Protein AF-A0A921I5A2-F1 (afdb_monomer_lite)

pLDDT: mean 84.27, std 9.44, range [47.28, 95.44]

Organism: NCBI:txid371601

Secondary structure (DSSP, 8-state):
-------PPPGGG--HHHHHHHHHSPPTT--------SS--SSHHHHHHHHHHHT-

Radius of gyration: 14.31 Å; chains: 1; bounding box: 32×24×42 Å

Sequence (56 aa):
MKINKLRLVPKAELTPELEVYYNYTCQEGDYIKTCTVPSPKLDETDLEREKKMLKI

Foldseek 3Di:
DDDDDDDDDDPVRDDPQRVLVVVLDDDVPDDDDDDDDPPDPPDSVVSVVVVVVVVD

Structure (mmCIF, N/CA/C/O backbone):
data_AF-A0A921I5A2-F1
#
_entry.id   AF-A0A921I5A2-F1
#
loop_
_atom_site.group_PDB
_atom_site.id
_atom_site.type_symbol
_atom_site.label_atom_id
_atom_site.label_alt_id
_atom_site.label_comp_id
_atom_site.label_asym_id
_atom_site.label_entity_id
_atom_site.label_seq_id
_atom_site.pdbx_PDB_ins_code
_atom_site.Cartn_x
_atom_site.Cartn_y
_atom_site.Cartn_z
_atom_site.occupancy
_atom_site.B_iso_or_equiv
_atom_site.auth_seq_id
_atom_site.auth_comp_id
_atom_site.auth_asym_id
_atom_site.auth_atom_id
_atom_site.pdbx_PDB_model_num
ATOM 1 N N . MET A 1 1 ? 3.168 -17.061 26.957 1.00 47.28 1 MET A N 1
ATOM 2 C CA . MET A 1 1 ? 3.046 -16.261 25.718 1.00 47.28 1 MET A CA 1
ATOM 3 C C . MET A 1 1 ? 1.650 -15.659 25.675 1.00 47.28 1 MET A C 1
ATOM 5 O O . MET A 1 1 ? 0.691 -16.414 25.752 1.00 47.28 1 MET A O 1
ATOM 9 N N . LYS A 1 2 ? 1.512 -14.327 25.638 1.00 59.47 2 LYS A N 1
ATOM 10 C CA . LYS A 1 2 ? 0.206 -13.686 25.416 1.00 59.47 2 LYS A CA 1
ATOM 11 C C . LYS A 1 2 ? -0.089 -13.778 23.921 1.00 59.47 2 LYS A C 1
ATOM 13 O O . LYS A 1 2 ? 0.650 -13.210 23.127 1.00 59.47 2 LYS A O 1
ATOM 18 N N . ILE A 1 3 ? -1.112 -14.538 23.544 1.00 63.31 3 ILE A N 1
ATOM 19 C CA . ILE A 1 3 ? -1.594 -14.562 22.163 1.00 63.31 3 ILE A CA 1
ATOM 20 C C . ILE A 1 3 ? -2.307 -13.227 21.953 1.00 63.31 3 ILE A C 1
ATOM 22 O O . ILE A 1 3 ? -3.345 -12.978 22.569 1.00 63.31 3 ILE A O 1
ATOM 26 N N . ASN A 1 4 ? -1.723 -12.341 21.147 1.00 71.75 4 ASN A N 1
ATOM 27 C CA . ASN A 1 4 ? -2.404 -11.124 20.723 1.00 71.75 4 ASN A CA 1
ATOM 28 C C . ASN A 1 4 ? -3.689 -11.544 19.999 1.00 71.75 4 ASN A C 1
ATOM 30 O O . ASN A 1 4 ? -3.641 -12.296 19.027 1.00 71.75 4 ASN A O 1
ATOM 34 N N . LYS A 1 5 ? -4.846 -11.108 20.509 1.00 75.19 5 LYS A N 1
ATOM 35 C CA . LYS A 1 5 ? -6.136 -11.354 19.860 1.00 75.19 5 LYS A CA 1
ATOM 36 C C . LYS A 1 5 ? -6.122 -10.649 18.504 1.00 75.19 5 LYS A C 1
ATOM 38 O O . LYS A 1 5 ? -6.114 -9.423 18.455 1.00 75.19 5 LYS A O 1
ATOM 43 N N . LEU A 1 6 ? -6.127 -11.422 17.421 1.00 79.12 6 LEU A N 1
ATOM 44 C CA . LEU A 1 6 ? -6.410 -10.904 16.087 1.00 79.12 6 LEU A CA 1
ATOM 45 C C . LEU A 1 6 ? -7.866 -10.418 16.076 1.00 79.12 6 LEU A C 1
ATOM 47 O O . LEU A 1 6 ? -8.775 -11.165 16.442 1.00 79.12 6 LEU A O 1
ATOM 51 N N . ARG A 1 7 ? -8.081 -9.154 15.705 1.00 86.06 7 ARG A N 1
ATOM 52 C CA . ARG A 1 7 ? -9.407 -8.542 15.561 1.00 86.06 7 ARG A CA 1
ATOM 53 C C . ARG A 1 7 ? -9.575 -8.091 14.116 1.00 86.06 7 ARG A C 1
ATOM 55 O O . ARG A 1 7 ? -8.704 -7.414 13.582 1.00 86.06 7 ARG A O 1
ATOM 62 N N . LEU A 1 8 ? -10.715 -8.431 13.522 1.00 87.94 8 LEU A N 1
ATOM 63 C CA . LEU A 1 8 ? -11.155 -7.832 12.267 1.00 87.94 8 LEU A CA 1
ATOM 64 C C . LEU A 1 8 ? -11.690 -6.426 12.553 1.00 87.94 8 LEU A C 1
ATOM 66 O O . LEU A 1 8 ? -12.510 -6.247 13.456 1.00 87.94 8 LEU A O 1
ATOM 70 N N . 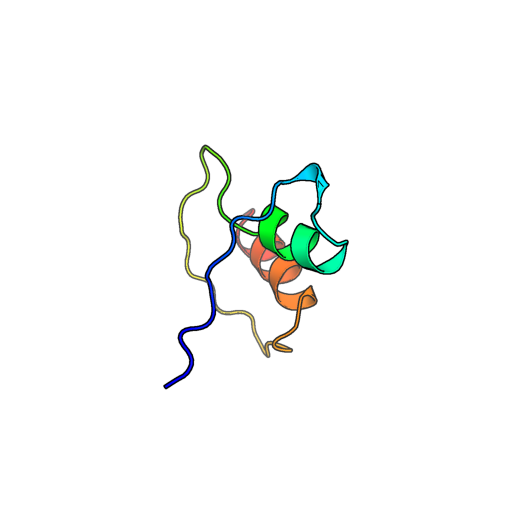VAL A 1 9 ? -11.203 -5.441 11.804 1.00 88.69 9 VAL A N 1
ATOM 71 C CA . VAL A 1 9 ? -11.636 -4.043 11.903 1.00 88.69 9 VAL A CA 1
ATOM 72 C C . VAL A 1 9 ? -12.553 -3.747 10.713 1.00 88.69 9 VAL A C 1
ATOM 74 O O . VAL A 1 9 ? -12.115 -3.904 9.571 1.00 88.69 9 VAL A O 1
ATOM 77 N N . PRO A 1 10 ? -13.825 -3.371 10.936 1.00 92.12 10 PRO A N 1
ATOM 78 C CA . PRO A 1 10 ? -14.713 -2.937 9.862 1.00 92.12 10 PRO A CA 1
ATOM 79 C C . PRO A 1 10 ? -14.169 -1.695 9.149 1.00 92.12 10 PRO A C 1
ATOM 81 O O . PRO A 1 10 ? -13.576 -0.829 9.785 1.00 92.12 10 PRO A O 1
ATOM 84 N N . LYS A 1 11 ? -14.440 -1.551 7.844 1.00 88.50 11 LYS A N 1
ATOM 85 C CA . LYS A 1 11 ? -13.961 -0.402 7.048 1.00 88.50 11 LYS A CA 1
ATOM 86 C C . LYS A 1 11 ? -14.366 0.958 7.642 1.00 88.50 11 LYS A C 1
ATOM 88 O O . LYS A 1 11 ? -13.592 1.902 7.587 1.00 88.50 11 LYS A O 1
ATOM 93 N N . ALA A 1 12 ? -15.556 1.042 8.238 1.00 93.69 12 ALA A N 1
ATOM 94 C CA . ALA A 1 12 ? -16.064 2.258 8.878 1.00 93.69 12 ALA A CA 1
ATOM 95 C C . ALA A 1 12 ? -15.310 2.656 10.165 1.00 93.69 12 ALA A C 1
ATOM 97 O O . ALA A 1 12 ? -15.469 3.776 10.636 1.00 93.69 12 ALA A O 1
ATOM 98 N N . GLU A 1 13 ? -14.517 1.747 10.738 1.00 95.44 13 GLU A N 1
ATOM 99 C CA . GLU A 1 13 ? -13.726 1.965 11.957 1.00 95.44 13 GLU A CA 1
ATOM 100 C C . GLU A 1 13 ? -12.234 2.189 11.657 1.00 95.44 13 GLU A C 1
ATOM 102 O O . GLU A 1 13 ? -11.424 2.241 12.585 1.00 95.44 13 GLU A O 1
ATOM 107 N N . LEU A 1 14 ? -11.838 2.286 10.382 1.00 92.69 14 LEU A N 1
ATOM 108 C CA . LEU A 1 14 ? -10.442 2.533 10.029 1.00 92.69 14 LEU A CA 1
ATOM 109 C C . LEU A 1 14 ? -10.031 3.944 10.452 1.00 92.69 14 LEU A C 1
ATOM 111 O O . LEU A 1 14 ? -10.731 4.921 10.186 1.00 92.69 14 LEU A O 1
ATOM 115 N N . THR A 1 15 ? -8.872 4.046 11.102 1.00 94.12 15 THR A N 1
ATOM 116 C CA . THR A 1 15 ? -8.215 5.340 11.300 1.00 94.12 15 THR A CA 1
ATOM 117 C C . THR A 1 15 ? -7.655 5.836 9.964 1.00 94.12 15 THR A C 1
ATOM 119 O O . THR A 1 15 ? -7.430 5.019 9.063 1.00 94.12 15 THR A O 1
ATOM 122 N N . PRO A 1 16 ? -7.369 7.143 9.830 1.00 91.81 16 PRO A N 1
ATOM 123 C CA . PRO A 1 16 ? -6.730 7.673 8.631 1.00 91.81 16 PRO A CA 1
ATOM 124 C C . PRO A 1 16 ? -5.430 6.944 8.264 1.00 91.81 16 PRO A C 1
ATOM 126 O O . PRO A 1 16 ? -5.197 6.693 7.086 1.00 91.81 16 PRO A O 1
ATOM 129 N N . GLU A 1 17 ? -4.616 6.527 9.246 1.00 88.56 17 GLU A N 1
ATOM 130 C CA . GLU A 1 17 ? -3.394 5.765 8.949 1.00 88.56 17 GLU A CA 1
ATOM 131 C C . GLU A 1 17 ? -3.716 4.381 8.365 1.00 88.56 17 GLU A C 1
ATOM 133 O O . GLU A 1 17 ? -3.126 3.965 7.371 1.00 88.56 17 GLU A O 1
ATOM 138 N N . LEU A 1 18 ? -4.683 3.659 8.947 1.00 89.25 18 LEU A N 1
ATOM 139 C CA . LEU A 1 18 ? -5.078 2.330 8.463 1.00 89.25 18 LEU A CA 1
ATOM 140 C C . LEU A 1 18 ? -5.729 2.381 7.078 1.00 89.25 18 LEU A C 1
ATOM 142 O O . LEU A 1 18 ? -5.600 1.432 6.300 1.00 89.25 18 LEU A O 1
ATOM 146 N N . GLU A 1 19 ? -6.415 3.476 6.763 1.00 89.94 19 GLU A N 1
ATOM 147 C CA . GLU A 1 19 ? -7.037 3.685 5.462 1.00 89.94 19 GLU A CA 1
ATOM 148 C C . GLU A 1 19 ? -6.000 3.746 4.330 1.00 89.94 19 GLU A C 1
ATOM 150 O O . GLU A 1 19 ? -6.255 3.202 3.253 1.00 89.94 19 GLU A O 1
ATOM 155 N N . VAL A 1 20 ? -4.804 4.301 4.571 1.00 89.06 20 VAL A N 1
ATOM 156 C CA . VAL A 1 20 ? -3.711 4.304 3.581 1.00 89.06 20 VAL A CA 1
ATOM 157 C C . VAL A 1 20 ? -3.303 2.877 3.220 1.00 89.06 20 VAL A C 1
ATOM 159 O O . VAL A 1 20 ? -3.239 2.533 2.038 1.00 89.06 20 VAL A O 1
ATOM 162 N N . TYR A 1 21 ? -3.102 2.013 4.219 1.00 88.50 21 TYR A N 1
ATOM 163 C CA . TYR A 1 21 ? -2.754 0.609 3.987 1.00 88.50 21 TYR A CA 1
ATOM 164 C C . TYR A 1 21 ? -3.889 -0.151 3.305 1.00 88.50 21 TYR A C 1
ATOM 166 O O . TYR A 1 21 ? -3.647 -0.858 2.329 1.00 88.50 21 TYR A O 1
ATOM 174 N N . TYR A 1 22 ? -5.130 0.027 3.763 1.00 88.19 22 TYR A N 1
ATOM 175 C CA . TYR A 1 22 ? -6.298 -0.605 3.147 1.00 88.19 22 TYR A CA 1
ATOM 176 C C . TYR A 1 22 ? -6.437 -0.215 1.669 1.00 88.19 22 TYR A C 1
ATOM 178 O O . TYR A 1 22 ? -6.611 -1.073 0.805 1.00 88.19 22 TYR A O 1
ATOM 186 N N . ASN A 1 23 ? -6.292 1.071 1.351 1.00 85.81 23 ASN A N 1
ATOM 187 C CA . ASN A 1 23 ? -6.348 1.560 -0.023 1.00 85.81 23 ASN A CA 1
ATOM 188 C C . ASN A 1 23 ? -5.126 1.154 -0.844 1.00 85.81 23 ASN A C 1
ATOM 190 O O . ASN A 1 23 ? -5.211 1.125 -2.072 1.00 85.81 23 ASN A O 1
ATOM 194 N N . TYR A 1 24 ? -3.991 0.872 -0.205 1.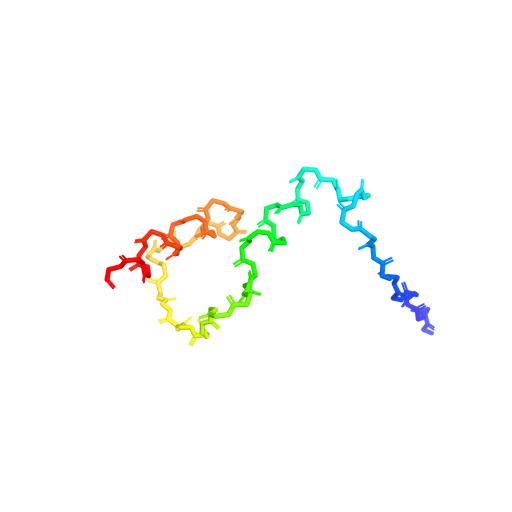00 86.06 24 TYR A N 1
ATOM 195 C CA . TYR A 1 24 ? -2.805 0.364 -0.875 1.00 86.06 24 TYR A CA 1
ATOM 196 C C . TYR A 1 24 ? -2.961 -1.109 -1.275 1.00 86.06 24 TYR A C 1
ATOM 198 O O . TYR A 1 24 ? -2.624 -1.446 -2.411 1.00 86.06 24 TYR A O 1
ATOM 206 N N . THR A 1 25 ? -3.506 -1.950 -0.387 1.00 82.94 25 THR A N 1
ATOM 207 C CA . THR A 1 25 ? -3.709 -3.388 -0.632 1.00 82.94 25 THR A CA 1
ATOM 208 C C . THR A 1 25 ? -4.588 -3.678 -1.854 1.00 82.94 25 THR A C 1
ATOM 210 O O . THR A 1 25 ? -5.409 -2.850 -2.247 1.00 82.94 25 THR A O 1
ATOM 213 N N . CYS A 1 26 ? -4.398 -4.860 -2.454 1.00 75.44 26 CYS A N 1
ATOM 214 C CA . CYS A 1 26 ? -5.093 -5.291 -3.668 1.00 75.44 26 CYS A CA 1
ATOM 215 C C . CYS A 1 26 ? -6.619 -5.198 -3.522 1.00 75.44 26 CYS A C 1
ATOM 217 O O . CYS A 1 26 ? -7.207 -5.866 -2.668 1.00 75.44 26 CYS A O 1
ATOM 219 N N . GLN A 1 27 ? -7.252 -4.404 -4.385 1.00 73.81 27 GLN A N 1
ATOM 220 C CA . GLN A 1 27 ? -8.698 -4.426 -4.582 1.00 73.81 27 GLN A CA 1
ATOM 221 C C . GLN A 1 27 ? -9.080 -5.476 -5.629 1.00 73.81 27 GLN A C 1
ATOM 223 O O . GLN A 1 27 ? -8.230 -6.114 -6.251 1.00 73.81 27 GLN A O 1
ATOM 228 N N . GLU A 1 28 ? -10.379 -5.700 -5.800 1.00 81.62 28 GLU A N 1
ATOM 229 C CA . GLU A 1 28 ? -10.880 -6.653 -6.785 1.00 81.62 28 GLU A CA 1
ATOM 230 C C . GLU A 1 28 ? -10.386 -6.277 -8.195 1.00 81.62 28 GLU A C 1
ATOM 232 O O . GLU A 1 28 ? -10.639 -5.176 -8.679 1.00 81.62 28 GLU A O 1
ATOM 237 N N . GLY A 1 29 ? -9.639 -7.184 -8.833 1.00 78.94 29 GLY A N 1
ATOM 238 C CA . GLY A 1 29 ? -9.015 -6.964 -10.144 1.00 78.94 29 GLY A CA 1
ATOM 239 C C . GLY A 1 29 ? -7.540 -6.538 -10.111 1.00 78.94 29 GLY A C 1
ATOM 240 O O . GLY A 1 29 ? -6.886 -6.591 -11.154 1.00 78.94 29 GLY A O 1
ATOM 241 N N . ASP A 1 30 ? -6.987 -6.191 -8.946 1.00 80.12 30 ASP A N 1
ATOM 242 C CA . ASP A 1 30 ? -5.548 -5.956 -8.797 1.00 80.12 30 ASP A CA 1
ATOM 243 C C . ASP A 1 30 ? -4.765 -7.281 -8.822 1.00 80.12 30 ASP A C 1
ATOM 245 O O . ASP A 1 30 ? -5.214 -8.316 -8.326 1.00 80.12 30 ASP A O 1
ATOM 249 N N . TYR A 1 31 ? -3.545 -7.242 -9.357 1.00 83.50 31 TYR A N 1
ATOM 250 C CA . TYR A 1 31 ? -2.584 -8.345 -9.298 1.00 83.50 31 TYR A CA 1
ATOM 251 C C . TYR A 1 31 ? -1.351 -7.930 -8.486 1.00 83.50 31 TYR A C 1
ATOM 253 O O . TYR A 1 31 ? -0.979 -6.756 -8.424 1.00 83.50 31 TYR A O 1
ATOM 261 N N . ILE A 1 32 ? -0.678 -8.908 -7.880 1.00 83.75 32 ILE A N 1
ATOM 262 C CA . ILE A 1 32 ? 0.564 -8.662 -7.145 1.00 83.75 32 ILE A CA 1
ATOM 263 C C . ILE A 1 32 ? 1.690 -8.429 -8.158 1.00 83.75 32 ILE A C 1
ATOM 265 O O . ILE A 1 32 ? 2.017 -9.314 -8.948 1.00 83.75 32 ILE A O 1
ATOM 269 N N . LYS A 1 33 ? 2.299 -7.241 -8.121 1.00 81.81 33 LYS A N 1
ATOM 270 C CA . LYS A 1 33 ? 3.536 -6.912 -8.841 1.00 81.81 33 LYS A CA 1
ATOM 271 C C . LYS A 1 33 ? 4.647 -6.626 -7.843 1.00 81.81 33 LYS A C 1
ATOM 273 O O . LYS A 1 33 ? 4.407 -6.068 -6.778 1.00 81.81 33 LYS A O 1
ATOM 278 N N . THR A 1 34 ? 5.869 -6.971 -8.225 1.00 84.75 34 THR A N 1
ATOM 279 C CA . THR A 1 34 ? 7.075 -6.588 -7.496 1.00 84.75 34 THR A CA 1
ATOM 280 C C . THR A 1 34 ? 7.728 -5.396 -8.188 1.00 84.75 34 THR A C 1
ATOM 282 O O . THR A 1 34 ? 7.913 -5.385 -9.405 1.00 84.75 34 THR A O 1
ATOM 285 N N . CYS A 1 35 ? 8.082 -4.375 -7.415 1.00 82.38 35 CYS A N 1
ATOM 286 C CA . CYS A 1 35 ? 8.917 -3.268 -7.864 1.00 82.38 35 CYS A CA 1
ATOM 287 C C . CYS A 1 35 ? 9.900 -2.887 -6.761 1.00 82.38 35 CYS A C 1
ATOM 289 O O . CYS A 1 35 ? 9.604 -3.040 -5.579 1.00 82.38 35 CYS A O 1
ATOM 291 N N . THR A 1 36 ? 11.062 -2.367 -7.146 1.00 87.88 36 THR A N 1
ATOM 292 C CA . THR A 1 36 ? 12.047 -1.847 -6.195 1.00 87.88 36 THR A CA 1
ATOM 293 C C . THR A 1 36 ? 11.945 -0.331 -6.168 1.00 87.88 36 THR A C 1
ATOM 295 O O . THR A 1 36 ? 12.265 0.321 -7.163 1.00 87.88 36 THR A O 1
ATOM 298 N N . VAL A 1 37 ? 11.536 0.241 -5.034 1.00 87.56 37 VAL A N 1
ATOM 299 C CA . VAL A 1 37 ? 11.599 1.692 -4.823 1.00 87.56 37 VAL A CA 1
ATOM 300 C C . VAL A 1 37 ? 13.059 2.093 -4.599 1.00 87.56 37 VAL A C 1
ATOM 302 O O . VAL A 1 37 ? 13.692 1.582 -3.674 1.00 87.56 37 VAL A O 1
ATOM 305 N N . PRO A 1 38 ? 13.635 3.008 -5.398 1.00 89.56 38 PRO A N 1
ATOM 306 C CA . PRO A 1 38 ? 14.981 3.505 -5.150 1.00 89.56 38 PRO A CA 1
ATOM 307 C C .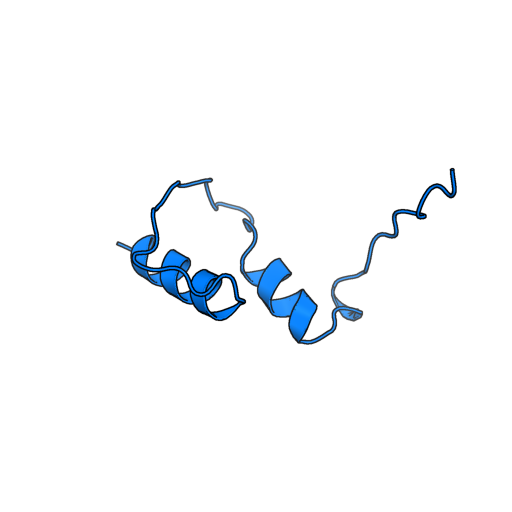 PRO A 1 38 ? 15.011 4.323 -3.858 1.00 89.56 38 PRO A C 1
ATOM 309 O O . PRO A 1 38 ? 14.255 5.292 -3.742 1.00 89.56 38 PRO A O 1
ATOM 312 N N . SER A 1 39 ? 15.907 3.962 -2.935 1.00 91.94 39 SER A N 1
ATOM 313 C CA . SER A 1 39 ? 16.080 4.626 -1.634 1.00 91.94 39 SER A CA 1
ATOM 314 C C . SER A 1 39 ? 14.759 4.742 -0.853 1.00 91.94 39 SER A C 1
ATOM 316 O O . SER A 1 39 ? 14.258 5.857 -0.688 1.00 91.94 39 SER A O 1
ATOM 318 N N . PRO A 1 40 ? 14.172 3.610 -0.413 1.00 91.50 40 PRO A N 1
ATOM 319 C CA . PRO A 1 40 ? 12.909 3.626 0.313 1.00 91.50 40 PRO A CA 1
ATOM 320 C C . PRO A 1 40 ? 13.079 4.349 1.649 1.00 91.50 40 PRO A C 1
ATOM 322 O O . PRO A 1 40 ? 14.103 4.204 2.326 1.00 91.50 40 PRO A O 1
ATOM 325 N N . LYS A 1 41 ? 12.070 5.128 2.021 1.00 92.25 41 LYS A N 1
ATOM 326 C CA . LYS A 1 41 ? 11.980 5.779 3.332 1.00 92.25 41 LYS A CA 1
ATOM 327 C C . LYS A 1 41 ? 11.424 4.848 4.407 1.00 92.25 41 LYS A C 1
ATOM 329 O O . LYS A 1 41 ? 11.602 5.129 5.587 1.00 92.25 41 LYS A O 1
ATOM 334 N N . LEU A 1 42 ? 10.825 3.728 3.995 1.00 89.25 42 LEU A N 1
ATOM 335 C CA . LEU A 1 42 ? 10.146 2.747 4.840 1.00 89.25 42 LEU A CA 1
ATOM 336 C C . LEU A 1 42 ? 8.977 3.365 5.621 1.00 89.25 42 LEU A C 1
ATOM 338 O O . LEU A 1 42 ? 8.720 3.000 6.767 1.00 89.25 42 LEU A O 1
ATOM 342 N N . ASP A 1 43 ? 8.274 4.297 4.979 1.00 90.12 43 ASP A N 1
ATOM 343 C CA . ASP A 1 43 ? 7.070 4.947 5.489 1.00 90.12 43 ASP A CA 1
ATOM 344 C C . ASP A 1 43 ? 5.921 4.866 4.463 1.00 90.12 43 ASP A C 1
ATOM 346 O O . ASP A 1 43 ? 6.069 4.350 3.353 1.00 90.12 43 ASP A O 1
ATOM 350 N N . GLU A 1 44 ? 4.749 5.375 4.834 1.00 88.19 44 GLU A N 1
ATOM 351 C CA . GLU A 1 44 ? 3.544 5.369 3.995 1.00 88.19 44 GLU A CA 1
ATOM 352 C C . GLU A 1 44 ? 3.699 6.121 2.661 1.00 88.19 44 GLU A C 1
ATOM 354 O O . GLU A 1 44 ? 2.956 5.857 1.714 1.00 88.19 44 GLU A O 1
ATOM 359 N N . THR A 1 45 ? 4.695 7.005 2.530 1.00 89.69 45 THR A N 1
ATOM 360 C CA . THR A 1 45 ? 4.946 7.730 1.277 1.00 89.69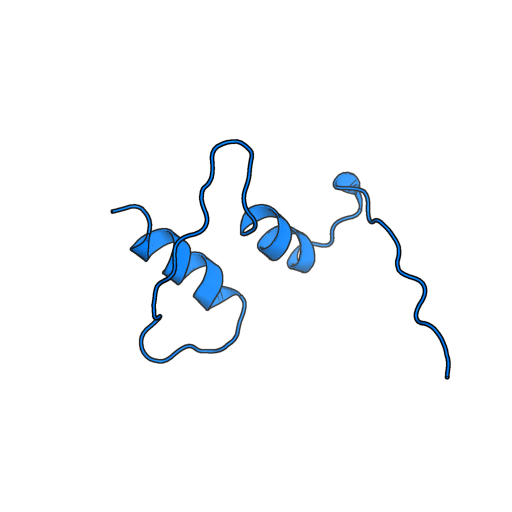 45 THR A CA 1
ATOM 361 C C . THR A 1 45 ? 5.516 6.823 0.187 1.00 89.69 45 THR A C 1
ATOM 363 O O . THR A 1 45 ? 5.304 7.083 -1.004 1.00 89.69 45 THR A O 1
ATOM 366 N N . ASP A 1 46 ? 6.180 5.724 0.563 1.00 90.56 46 ASP A N 1
ATOM 367 C CA . ASP A 1 46 ? 6.661 4.729 -0.397 1.00 90.56 46 ASP A CA 1
ATOM 368 C C . ASP A 1 46 ? 5.497 3.987 -1.069 1.00 90.56 46 ASP A C 1
ATOM 370 O O . ASP A 1 46 ? 5.562 3.734 -2.271 1.00 90.56 46 ASP A O 1
ATOM 374 N N . LEU A 1 47 ? 4.389 3.748 -0.356 1.00 89.19 47 LEU A N 1
ATOM 375 C CA . LEU A 1 47 ? 3.198 3.068 -0.888 1.00 89.19 47 LEU A CA 1
ATOM 376 C C . LEU A 1 47 ? 2.608 3.810 -2.097 1.00 89.19 47 LEU A C 1
ATOM 378 O O . LEU A 1 47 ? 2.278 3.217 -3.130 1.00 89.19 47 LEU A O 1
ATOM 382 N N . GLU A 1 48 ? 2.503 5.137 -2.007 1.00 87.00 48 GLU A N 1
ATOM 383 C CA . GLU A 1 48 ? 2.045 5.958 -3.130 1.00 87.00 48 GLU A CA 1
ATOM 384 C C . GLU A 1 48 ? 3.032 5.948 -4.298 1.00 87.00 48 GLU A C 1
ATOM 386 O O . GLU A 1 48 ? 2.634 5.977 -5.470 1.00 87.00 48 GLU 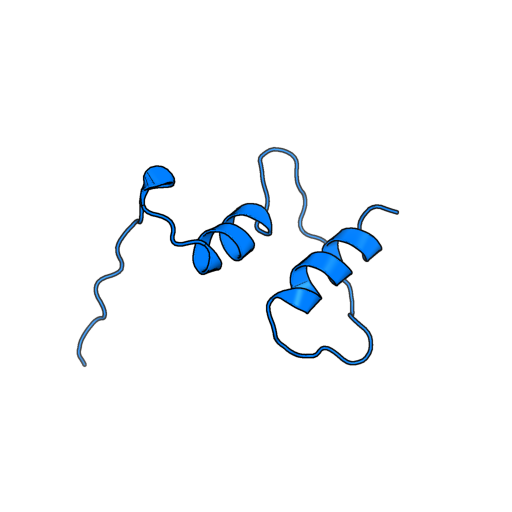A O 1
ATOM 391 N N . ARG A 1 49 ? 4.331 5.943 -3.987 1.00 90.19 49 ARG A N 1
ATOM 392 C CA . ARG A 1 49 ? 5.400 5.973 -4.982 1.00 90.19 49 ARG A CA 1
ATOM 393 C C . ARG A 1 49 ? 5.444 4.669 -5.771 1.00 90.19 49 ARG A C 1
ATOM 395 O O . ARG A 1 49 ? 5.503 4.724 -6.998 1.00 90.19 49 ARG A O 1
ATOM 402 N N . GLU A 1 50 ? 5.320 3.531 -5.097 1.00 89.31 50 GLU A N 1
ATOM 403 C CA . GLU A 1 50 ? 5.160 2.211 -5.715 1.00 89.31 50 GLU A CA 1
ATOM 404 C C . GLU A 1 50 ? 3.956 2.186 -6.649 1.00 89.31 50 GLU A C 1
ATOM 406 O O . GLU A 1 50 ? 4.089 1.837 -7.823 1.00 89.31 50 GLU A O 1
ATOM 411 N N . LYS A 1 51 ? 2.789 2.655 -6.186 1.00 85.12 51 LYS A N 1
ATOM 412 C CA . LYS A 1 51 ? 1.590 2.721 -7.034 1.00 85.12 51 LYS A CA 1
ATOM 413 C C . LYS A 1 51 ? 1.798 3.569 -8.283 1.00 85.12 51 LYS A C 1
ATOM 415 O O . LYS A 1 51 ? 1.323 3.190 -9.350 1.00 85.12 51 LYS A O 1
ATOM 420 N N . LYS A 1 52 ? 2.497 4.702 -8.187 1.00 87.06 52 LYS A N 1
ATOM 421 C CA . LYS A 1 52 ? 2.832 5.529 -9.360 1.00 87.06 52 LYS A CA 1
ATOM 422 C C . LYS A 1 52 ? 3.773 4.798 -10.322 1.00 87.06 52 LYS A C 1
ATOM 424 O O . LYS A 1 52 ? 3.567 4.892 -11.525 1.00 87.06 52 LYS A O 1
ATOM 429 N N . MET A 1 53 ? 4.753 4.051 -9.812 1.00 87.56 53 MET A N 1
ATOM 430 C CA . MET A 1 53 ? 5.667 3.253 -10.640 1.00 87.56 53 MET A CA 1
ATOM 431 C C . MET A 1 53 ? 4.961 2.096 -11.359 1.00 87.56 53 MET A C 1
ATOM 433 O O . MET A 1 53 ? 5.312 1.777 -12.489 1.00 87.56 53 MET A O 1
ATOM 437 N N . LEU A 1 54 ? 3.964 1.474 -10.725 1.00 80.94 54 LEU A N 1
ATOM 438 C CA . LEU A 1 54 ? 3.256 0.304 -11.258 1.00 80.94 54 LEU A CA 1
ATOM 439 C C . LEU A 1 54 ? 2.107 0.632 -12.227 1.00 80.94 54 LEU A C 1
ATOM 441 O O . LEU A 1 54 ? 1.631 -0.276 -12.908 1.00 80.94 54 LEU A O 1
ATOM 445 N N . LYS A 1 55 ? 1.663 1.896 -12.288 1.00 77.00 55 LYS A N 1
ATOM 446 C CA . LYS A 1 55 ? 0.603 2.400 -13.189 1.00 77.00 55 LYS A CA 1
ATOM 447 C C . LYS A 1 55 ? 1.071 2.661 -14.635 1.00 77.00 55 LYS A C 1
ATOM 449 O O . LYS A 1 55 ? 0.331 3.283 -15.394 1.00 77.00 55 LYS A O 1
ATOM 454 N N . ILE A 1 56 ? 2.283 2.224 -14.986 1.00 55.81 56 ILE A N 1
ATOM 455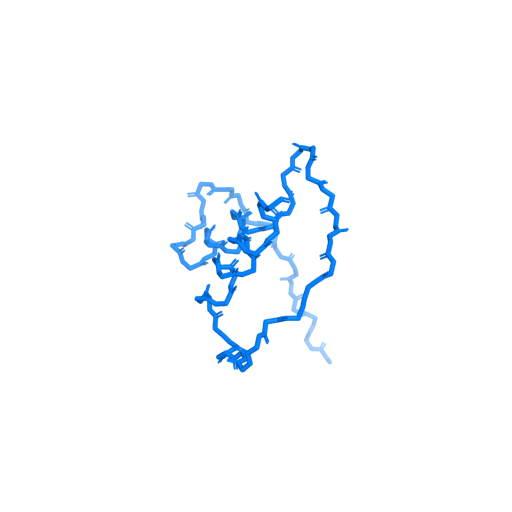 C CA . ILE A 1 56 ? 2.849 2.271 -16.345 1.00 55.81 56 ILE A CA 1
ATOM 456 C C . ILE A 1 56 ? 2.311 1.103 -17.175 1.00 55.81 56 ILE A C 1
ATOM 458 O O . ILE A 1 56 ? 2.258 -0.029 -16.634 1.00 55.81 56 ILE A O 1
#